Protein AF-A0A6J6UDC1-F1 (afdb_monomer_lite)

Secondary structure (DSSP, 8-state):
-HHHHHHHHTSHHHHHHH-TT---SS----------GGGS--B-SS-B--GGGGT---TTT---HHHHHHHHHHHHHHHHHHTTTT-HHHHHHHHHIIIIIHHHHHHHHHHHHHTSHHHHHHHHHHHHSSHHHHHHHHHHHH-SHHHHHHH-GGG--TTSTTSPPSS---

Radius of gyration: 19.76 Å; chains: 1; bounding box: 49×36×55 Å

Structure (mmCIF, N/CA/C/O backbone):
data_AF-A0A6J6UDC1-F1
#
_entry.id   AF-A0A6J6UDC1-F1
#
loop_
_atom_site.group_PDB
_atom_site.id
_atom_site.type_symbol
_atom_site.label_atom_id
_atom_site.label_alt_id
_atom_site.label_comp_id
_atom_site.label_asym_id
_atom_site.label_entity_id
_atom_site.label_seq_id
_atom_site.pdbx_PDB_ins_code
_atom_site.Cartn_x
_atom_site.Cartn_y
_atom_site.Cartn_z
_atom_site.occupancy
_atom_site.B_iso_or_equiv
_atom_site.auth_seq_id
_atom_site.auth_comp_id
_atom_site.auth_asym_id
_atom_site.auth_atom_id
_atom_site.pdbx_PDB_model_num
ATOM 1 N N . MET A 1 1 ? -6.956 -6.277 -18.265 1.00 71.00 1 MET A N 1
ATOM 2 C CA . MET A 1 1 ? -5.920 -6.913 -17.419 1.00 71.00 1 MET A CA 1
ATOM 3 C C . MET A 1 1 ? -5.310 -8.156 -18.056 1.00 71.00 1 MET A C 1
ATOM 5 O O . MET A 1 1 ? -4.110 -8.132 -18.261 1.00 71.00 1 MET A O 1
ATOM 9 N N . LYS A 1 2 ? -6.074 -9.197 -18.435 1.00 80.56 2 LYS A N 1
ATOM 10 C CA . LYS A 1 2 ? -5.495 -10.410 -19.062 1.00 80.56 2 LYS A CA 1
ATOM 11 C C . LYS A 1 2 ? -4.690 -10.124 -20.343 1.00 80.56 2 LYS A C 1
ATOM 13 O O . LYS A 1 2 ? -3.584 -10.623 -20.463 1.00 80.56 2 LYS A O 1
ATOM 18 N N . ALA A 1 3 ? -5.218 -9.294 -21.248 1.00 85.50 3 ALA A N 1
ATOM 19 C CA . ALA A 1 3 ? -4.497 -8.878 -22.458 1.00 85.50 3 ALA A CA 1
ATOM 20 C C . ALA A 1 3 ? -3.197 -8.125 -22.123 1.00 85.50 3 ALA A C 1
ATOM 22 O O . ALA A 1 3 ? -2.133 -8.561 -22.524 1.00 85.50 3 ALA A O 1
ATOM 23 N N . LEU A 1 4 ? -3.269 -7.101 -21.260 1.00 87.31 4 LEU A N 1
ATOM 24 C CA . LEU A 1 4 ? -2.093 -6.341 -20.804 1.00 87.31 4 LEU A CA 1
ATOM 25 C C . LEU A 1 4 ? -0.984 -7.218 -20.202 1.00 87.31 4 LEU A C 1
ATOM 27 O O . LEU A 1 4 ? 0.190 -6.903 -20.359 1.00 87.31 4 LEU A O 1
ATOM 31 N N . TRP A 1 5 ? -1.350 -8.288 -19.489 1.00 88.75 5 TRP A N 1
ATOM 32 C CA . TRP A 1 5 ? -0.387 -9.244 -18.946 1.00 88.75 5 TRP A CA 1
ATOM 33 C C . TRP A 1 5 ? 0.346 -10.006 -20.055 1.00 88.75 5 TRP A C 1
ATOM 35 O O . TRP A 1 5 ? 1.569 -10.088 -20.029 1.00 88.75 5 TRP A O 1
ATOM 45 N N . LEU A 1 6 ? -0.387 -10.515 -21.047 1.00 88.62 6 LEU A N 1
ATOM 46 C CA . LEU A 1 6 ? 0.208 -11.197 -22.199 1.00 88.62 6 LEU A CA 1
ATOM 47 C C . LEU A 1 6 ? 1.082 -10.233 -23.016 1.00 88.62 6 LEU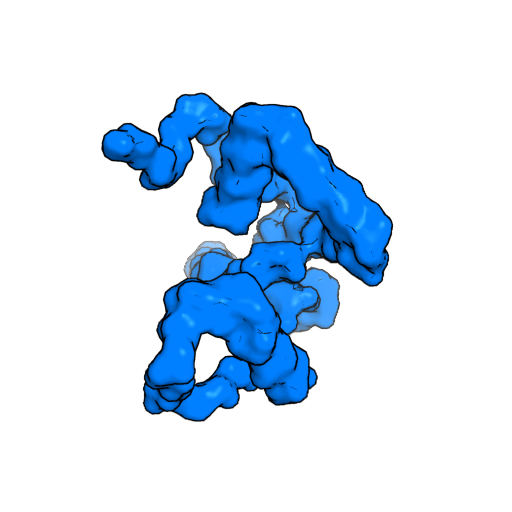 A C 1
ATOM 49 O O . LEU A 1 6 ? 2.245 -10.533 -23.267 1.00 88.62 6 LEU A O 1
ATOM 53 N N . ASP A 1 7 ? 0.579 -9.027 -23.292 1.00 91.69 7 ASP A N 1
ATOM 54 C CA . ASP A 1 7 ? 1.312 -7.985 -24.017 1.00 91.69 7 ASP A CA 1
ATOM 55 C C . ASP A 1 7 ? 2.622 -7.595 -23.311 1.00 91.69 7 ASP A C 1
ATOM 57 O O . ASP A 1 7 ? 3.606 -7.247 -23.962 1.00 91.69 7 ASP A O 1
ATOM 61 N N . LEU A 1 8 ? 2.647 -7.610 -21.970 1.00 91.06 8 LEU A N 1
ATOM 62 C CA . LEU A 1 8 ? 3.851 -7.345 -21.179 1.00 91.06 8 LEU A CA 1
ATOM 63 C C . LEU A 1 8 ? 4.903 -8.443 -21.378 1.00 91.06 8 LEU A C 1
ATOM 65 O O . LEU A 1 8 ? 6.076 -8.122 -21.568 1.00 91.06 8 LEU A O 1
ATOM 69 N N . LEU A 1 9 ? 4.483 -9.710 -21.344 1.00 90.88 9 LEU A N 1
ATOM 70 C CA . LEU A 1 9 ? 5.365 -10.863 -21.542 1.00 90.88 9 LEU A CA 1
ATOM 71 C C . LEU A 1 9 ? 5.927 -10.922 -22.966 1.00 90.88 9 LEU A C 1
ATOM 73 O O . LEU A 1 9 ? 7.041 -11.401 -23.157 1.00 90.88 9 LEU A O 1
ATOM 77 N N . ASP A 1 10 ? 5.197 -10.383 -23.943 1.00 90.94 10 ASP A N 1
ATOM 78 C CA . ASP A 1 10 ? 5.624 -10.303 -25.341 1.00 90.94 10 ASP A CA 1
ATOM 79 C C . ASP A 1 10 ? 6.605 -9.161 -25.635 1.00 90.94 10 ASP A C 1
ATOM 81 O O . ASP A 1 10 ? 7.194 -9.114 -26.719 1.00 90.94 10 ASP A O 1
ATOM 85 N N . ARG A 1 11 ? 6.847 -8.246 -24.687 1.00 93.75 11 ARG A N 1
ATOM 86 C CA . ARG A 1 11 ? 7.776 -7.132 -24.920 1.00 93.75 11 ARG A CA 1
ATOM 87 C C . ARG A 1 11 ? 9.197 -7.648 -25.158 1.00 93.75 11 ARG A C 1
ATOM 89 O O . ARG A 1 11 ? 9.682 -8.440 -24.349 1.00 93.75 11 ARG A O 1
ATOM 96 N N . PRO A 1 12 ? 9.933 -7.123 -26.162 1.00 94.62 12 PRO A N 1
ATOM 97 C CA . PRO A 1 12 ? 11.254 -7.644 -26.524 1.00 94.62 12 PRO A CA 1
ATOM 98 C C . PRO A 1 12 ? 12.246 -7.732 -25.358 1.00 94.62 12 PRO A C 1
ATOM 100 O O . PRO A 1 12 ? 12.940 -8.730 -25.212 1.00 94.62 12 PRO A O 1
ATOM 103 N N . HIS A 1 13 ? 12.285 -6.718 -24.490 1.00 94.00 13 HIS A N 1
ATOM 104 C CA . HIS A 1 13 ? 13.183 -6.697 -23.331 1.00 94.00 13 HIS A CA 1
ATOM 105 C C . HIS A 1 13 ? 12.765 -7.673 -22.222 1.00 94.00 13 HIS A C 1
ATOM 107 O O . HIS A 1 13 ? 13.627 -8.169 -21.509 1.00 94.00 13 HIS A O 1
ATOM 113 N N . ILE A 1 14 ? 11.469 -7.972 -22.082 1.00 93.88 14 ILE A N 1
ATOM 114 C CA . ILE A 1 14 ? 10.979 -8.983 -21.137 1.00 93.88 14 ILE A CA 1
ATOM 115 C C . ILE A 1 14 ? 11.258 -10.384 -21.691 1.00 93.88 14 ILE A C 1
ATOM 117 O O . ILE A 1 14 ? 11.871 -11.190 -20.997 1.00 93.88 14 ILE A O 1
ATOM 121 N N . ARG A 1 15 ? 10.925 -10.646 -22.965 1.00 92.50 15 ARG A N 1
ATOM 122 C CA . ARG A 1 15 ? 11.273 -11.893 -23.676 1.00 92.50 15 ARG A CA 1
ATOM 123 C C . ARG A 1 15 ? 12.769 -12.200 -23.598 1.00 92.50 15 ARG A C 1
ATOM 125 O O . ARG A 1 15 ? 13.138 -13.335 -23.326 1.00 92.50 15 ARG A O 1
ATOM 132 N N . ALA A 1 16 ? 13.625 -11.198 -23.802 1.00 94.69 16 ALA A N 1
ATOM 133 C CA . ALA A 1 16 ? 15.075 -11.368 -23.737 1.00 94.69 16 ALA A CA 1
ATOM 134 C C . ALA A 1 16 ? 15.568 -11.822 -22.351 1.00 94.69 16 ALA A C 1
ATOM 136 O O . ALA A 1 16 ? 16.534 -12.574 -22.275 1.00 94.69 16 ALA A O 1
ATOM 137 N N . ILE A 1 17 ? 14.908 -11.388 -21.269 1.00 95.88 17 ILE A N 1
ATOM 138 C CA . ILE A 1 17 ? 15.234 -11.798 -19.893 1.00 95.88 17 ILE A CA 1
ATOM 139 C C . ILE A 1 17 ? 14.681 -13.195 -19.588 1.00 95.88 17 ILE A C 1
ATOM 141 O O . ILE A 1 17 ? 15.357 -13.991 -18.945 1.00 95.88 17 ILE A O 1
ATOM 145 N N . LEU A 1 18 ? 13.454 -13.488 -20.029 1.00 94.06 18 LEU A N 1
ATOM 146 C CA . LEU A 1 18 ? 12.780 -14.761 -19.755 1.00 94.06 18 LEU A CA 1
ATOM 147 C C . LEU A 1 18 ? 13.325 -15.928 -20.593 1.00 94.06 18 LEU A C 1
ATOM 149 O O . LEU A 1 18 ? 13.241 -17.075 -20.163 1.00 94.06 18 LEU A O 1
ATOM 153 N N . GLY A 1 19 ? 13.886 -15.639 -21.769 1.00 93.94 19 GLY A N 1
ATOM 154 C CA . GLY A 1 19 ? 14.378 -16.634 -22.717 1.00 93.94 19 GLY A CA 1
ATOM 155 C C . GLY A 1 19 ? 13.314 -17.107 -23.724 1.00 93.94 19 GLY A C 1
ATOM 156 O O . GLY A 1 19 ? 12.113 -16.898 -23.524 1.00 93.94 19 GLY A O 1
ATOM 157 N N . PRO A 1 20 ? 13.746 -17.726 -24.840 1.00 90.00 20 PRO A N 1
ATOM 158 C CA . PRO A 1 20 ? 12.854 -18.143 -25.925 1.00 90.00 20 PRO A CA 1
ATOM 159 C C . PRO A 1 20 ? 11.917 -19.292 -25.530 1.00 90.00 20 PRO A C 1
ATOM 161 O O . PRO A 1 20 ? 10.784 -19.334 -26.000 1.00 90.00 20 PRO A O 1
ATOM 164 N N . ASP A 1 21 ? 12.362 -20.164 -24.624 1.00 92.38 21 ASP A N 1
ATOM 165 C CA . ASP A 1 21 ? 11.631 -21.361 -24.188 1.00 92.38 21 ASP A CA 1
ATOM 166 C C . ASP A 1 21 ? 10.766 -21.112 -22.939 1.00 92.38 21 ASP A C 1
ATOM 168 O O . ASP A 1 21 ? 10.351 -22.049 -22.258 1.00 92.38 21 ASP A O 1
ATOM 172 N N . PHE A 1 22 ? 10.511 -19.843 -22.599 1.00 92.06 22 PHE A N 1
ATOM 173 C CA . PHE A 1 22 ? 9.682 -19.481 -21.453 1.00 92.06 22 PHE A CA 1
ATOM 174 C C . PHE A 1 22 ? 8.270 -20.073 -21.571 1.00 92.06 22 PHE A C 1
ATOM 176 O O . PHE A 1 22 ? 7.544 -19.812 -22.534 1.00 92.06 22 PHE A O 1
ATOM 183 N N . VAL A 1 23 ? 7.851 -20.790 -20.527 1.00 90.50 23 VAL A N 1
ATOM 184 C CA . VAL A 1 23 ? 6.485 -21.290 -20.350 1.00 90.50 23 VAL A CA 1
ATOM 185 C C . VAL A 1 23 ? 6.002 -20.915 -18.942 1.00 90.50 23 VAL A C 1
ATOM 187 O O . VAL A 1 23 ? 6.748 -21.116 -17.983 1.00 90.50 23 VAL A O 1
ATOM 190 N N . PRO A 1 24 ? 4.779 -20.371 -18.775 1.00 88.25 24 PRO A N 1
ATOM 191 C CA . PRO A 1 24 ? 4.213 -20.119 -17.452 1.00 88.25 24 PRO A CA 1
ATOM 192 C C . PRO A 1 24 ? 4.053 -21.414 -16.644 1.00 88.25 24 PRO A C 1
ATOM 194 O O . PRO A 1 24 ? 3.469 -22.376 -17.135 1.00 88.25 24 PRO A O 1
ATOM 197 N N . GLU A 1 25 ? 4.519 -21.411 -15.396 1.00 90.75 25 GLU A N 1
ATOM 198 C CA . GLU A 1 25 ? 4.388 -22.549 -14.472 1.00 90.75 25 GLU A CA 1
ATOM 199 C C . GLU A 1 25 ? 2.943 -22.737 -13.983 1.00 90.75 25 GLU A C 1
ATOM 201 O O . GLU A 1 25 ? 2.446 -23.856 -13.876 1.00 90.75 25 GLU A O 1
ATOM 206 N N . GLU A 1 26 ? 2.237 -21.631 -13.741 1.00 91.06 26 GLU A N 1
ATOM 207 C CA . GLU A 1 26 ? 0.864 -21.619 -13.241 1.00 91.06 26 GLU A CA 1
ATOM 208 C C . GLU A 1 26 ? -0.027 -20.654 -14.039 1.00 91.06 26 GLU A C 1
ATOM 210 O O . GLU A 1 26 ? 0.462 -19.719 -14.688 1.00 91.06 26 GLU A O 1
ATOM 215 N N . PRO A 1 27 ? -1.364 -20.813 -13.961 1.00 88.06 27 PRO A N 1
ATOM 216 C CA . PRO A 1 27 ? -2.291 -19.825 -14.489 1.00 88.06 27 PRO A CA 1
ATOM 217 C C . PRO A 1 27 ? -2.050 -18.442 -13.879 1.00 88.06 27 PRO A C 1
ATOM 219 O O . PRO A 1 27 ? -1.908 -18.288 -12.666 1.00 88.06 27 PRO A O 1
ATOM 222 N N . HIS A 1 28 ? -2.090 -17.408 -14.719 1.00 87.62 28 HIS A N 1
ATOM 223 C CA . HIS A 1 28 ? -2.036 -16.026 -14.254 1.00 87.62 28 HIS A CA 1
ATOM 224 C C . HIS A 1 28 ? -3.218 -15.723 -13.321 1.00 87.62 28 HIS A C 1
ATOM 226 O O . HIS A 1 28 ? -4.384 -15.785 -13.729 1.00 87.62 28 HIS A O 1
ATOM 232 N N . ARG A 1 29 ? -2.901 -15.346 -12.079 1.00 87.88 29 ARG A N 1
ATOM 233 C CA . ARG A 1 29 ? -3.867 -14.919 -11.065 1.00 87.88 29 ARG A CA 1
ATOM 234 C C . ARG A 1 29 ? -3.782 -13.410 -10.877 1.00 87.88 29 ARG A C 1
ATOM 236 O O . ARG A 1 29 ? -2.695 -12.846 -10.814 1.00 87.88 29 ARG A O 1
ATOM 243 N N . ALA A 1 30 ? -4.938 -12.766 -10.777 1.00 86.75 30 ALA A N 1
ATOM 244 C CA . ALA A 1 30 ? -5.035 -11.337 -10.527 1.00 86.75 30 ALA A CA 1
ATOM 245 C C . ALA A 1 30 ? -6.139 -11.065 -9.511 1.00 86.75 30 ALA A C 1
ATOM 247 O O . ALA A 1 30 ? -7.251 -11.579 -9.643 1.00 86.75 30 ALA A O 1
ATOM 248 N N . TRP A 1 31 ? -5.833 -10.211 -8.540 1.00 85.81 31 TRP A N 1
ATOM 249 C CA . TRP A 1 31 ? -6.783 -9.724 -7.550 1.00 85.81 31 TRP A CA 1
ATOM 250 C C . TRP A 1 31 ? -6.846 -8.200 -7.599 1.00 85.81 31 TRP A C 1
ATOM 252 O O . TRP A 1 31 ? -5.850 -7.550 -7.931 1.00 85.81 31 TRP A O 1
ATOM 262 N N . PRO A 1 32 ? -8.011 -7.607 -7.298 1.00 84.81 32 PRO A N 1
ATOM 263 C CA . PRO A 1 32 ? -8.099 -6.167 -7.142 1.00 84.81 32 PRO A CA 1
ATOM 264 C C . PRO A 1 32 ? -7.241 -5.733 -5.951 1.00 84.81 32 PRO A C 1
ATOM 266 O O . PRO A 1 32 ? -7.348 -6.319 -4.881 1.00 84.81 32 PRO A O 1
ATOM 269 N N . ILE A 1 33 ? -6.436 -4.685 -6.125 1.00 85.81 33 ILE A N 1
ATOM 270 C CA . ILE A 1 33 ? -5.685 -4.053 -5.035 1.00 85.81 33 ILE A CA 1
ATOM 271 C C . ILE A 1 33 ? -6.594 -2.983 -4.413 1.00 85.81 33 ILE A C 1
ATOM 273 O O . ILE A 1 33 ? -6.870 -1.965 -5.063 1.00 85.81 33 ILE A O 1
ATOM 277 N N . PRO A 1 34 ? -7.130 -3.183 -3.194 1.00 87.19 34 PRO A N 1
ATOM 278 C CA . PRO A 1 34 ? -8.069 -2.249 -2.603 1.00 87.19 34 PRO A CA 1
ATOM 279 C C . PRO A 1 34 ? -7.289 -1.121 -1.921 1.00 87.19 34 PRO A C 1
ATOM 281 O O . PRO A 1 34 ? -7.175 -1.095 -0.710 1.00 87.19 34 PRO A O 1
ATOM 284 N N . ALA A 1 35 ? -6.755 -0.173 -2.689 1.00 88.25 35 ALA A N 1
ATOM 285 C CA . ALA A 1 35 ? -6.060 0.998 -2.151 1.00 88.25 35 ALA A CA 1
ATOM 286 C C . ALA A 1 35 ? -7.036 2.183 -2.056 1.00 88.25 35 ALA A C 1
ATOM 288 O O . ALA A 1 35 ? -7.083 3.055 -2.928 1.00 88.25 35 ALA A O 1
ATOM 289 N N . ARG A 1 36 ? -7.912 2.172 -1.041 1.00 90.12 36 ARG A N 1
ATOM 290 C CA . ARG A 1 36 ? -8.957 3.205 -0.835 1.00 90.12 36 ARG A CA 1
ATOM 291 C C . ARG A 1 36 ? -9.359 3.385 0.633 1.00 90.12 36 ARG A C 1
ATOM 293 O O . ARG A 1 36 ? -10.526 3.632 0.928 1.00 90.12 36 ARG A O 1
ATOM 300 N N . VAL A 1 37 ? -8.389 3.264 1.538 1.00 89.00 37 VAL A N 1
ATOM 301 C CA . VAL A 1 37 ? -8.582 3.322 3.001 1.00 89.00 37 VAL A CA 1
ATOM 302 C C . VAL A 1 37 ? -9.329 4.571 3.485 1.00 89.00 37 VAL A C 1
ATOM 304 O O . VAL A 1 37 ? -10.023 4.535 4.495 1.00 89.00 37 VAL A O 1
ATOM 307 N N . ASP A 1 38 ? -9.249 5.673 2.737 1.00 87.88 38 ASP A N 1
ATOM 308 C CA . ASP A 1 38 ? -9.927 6.936 3.035 1.00 87.88 38 ASP A CA 1
ATOM 309 C C . ASP A 1 38 ? -11.454 6.902 2.891 1.00 87.88 38 ASP A C 1
ATOM 311 O O . ASP A 1 38 ? -12.126 7.768 3.449 1.00 87.88 38 ASP A O 1
ATOM 315 N N . ASN A 1 39 ? -11.991 5.908 2.181 1.00 89.75 39 ASN A N 1
ATOM 316 C CA . ASN A 1 39 ? -13.418 5.787 1.882 1.00 89.75 39 ASN A CA 1
ATOM 317 C C . ASN A 1 39 ? -14.069 4.562 2.540 1.00 89.75 39 ASN A C 1
ATOM 319 O O . ASN A 1 39 ? -15.213 4.234 2.226 1.00 89.75 39 ASN A O 1
ATOM 323 N N . MET A 1 40 ? -13.349 3.857 3.414 1.00 93.12 40 MET A N 1
ATOM 324 C CA . MET A 1 40 ? -13.848 2.642 4.052 1.00 93.12 40 MET A CA 1
ATOM 325 C C . MET A 1 40 ? -14.447 2.919 5.427 1.00 93.12 40 MET A C 1
ATOM 327 O O . MET A 1 40 ? -14.036 3.838 6.132 1.00 93.12 40 MET A O 1
ATOM 331 N N . VAL A 1 41 ? -15.413 2.086 5.815 1.00 94.00 41 VAL A N 1
ATOM 332 C CA . VAL A 1 41 ? -15.967 2.062 7.172 1.00 94.00 41 VAL A CA 1
ATOM 333 C C . VAL A 1 41 ? -15.087 1.137 8.016 1.00 94.00 41 VAL A C 1
ATOM 335 O O . VAL A 1 41 ? -15.125 -0.074 7.807 1.00 94.00 41 VAL A O 1
ATOM 338 N N . PRO A 1 42 ? -14.274 1.663 8.950 1.00 93.88 42 PRO A N 1
ATOM 339 C CA . PRO A 1 42 ? -13.304 0.842 9.667 1.00 93.88 42 PRO A CA 1
ATOM 340 C C . PRO A 1 42 ? -13.924 0.033 10.805 1.00 93.88 42 PRO A C 1
ATOM 342 O O . PRO A 1 42 ? -13.326 -0.933 11.276 1.00 93.88 42 PRO A O 1
ATOM 345 N N . THR A 1 43 ? -15.101 0.444 11.280 1.00 95.25 43 THR A N 1
ATOM 346 C CA . THR A 1 43 ? -15.724 -0.107 12.481 1.00 95.25 43 THR A CA 1
ATOM 347 C C . THR A 1 43 ? -17.242 -0.079 12.409 1.00 95.25 43 THR A C 1
ATOM 349 O O . THR A 1 43 ? -17.848 0.766 11.751 1.00 95.25 43 THR A O 1
ATOM 352 N N . THR A 1 44 ? -17.859 -0.990 13.153 1.00 90.25 44 THR A N 1
ATOM 353 C CA . THR A 1 44 ? -19.230 -0.848 13.655 1.00 90.25 44 THR A CA 1
ATOM 354 C C . THR A 1 44 ? -19.177 -0.691 15.180 1.00 90.25 44 THR A C 1
ATOM 356 O O . THR A 1 44 ? -18.105 -0.478 15.745 1.00 90.25 44 THR A O 1
ATOM 359 N N . GLN A 1 45 ? -20.309 -0.816 15.882 1.00 82.31 45 GLN A N 1
ATOM 360 C CA . GLN A 1 45 ? -20.324 -0.729 17.348 1.00 82.31 45 GLN A CA 1
ATOM 361 C C . GLN A 1 45 ? -19.382 -1.739 18.024 1.00 82.31 45 GLN A C 1
ATOM 363 O O . GLN A 1 45 ? -18.688 -1.393 18.974 1.00 82.31 45 GLN A O 1
ATOM 368 N N . ARG A 1 46 ? -19.359 -2.992 17.553 1.00 87.19 46 ARG A N 1
ATOM 369 C CA . ARG A 1 46 ? -18.617 -4.091 18.203 1.00 87.19 46 ARG A CA 1
ATOM 370 C C . ARG A 1 46 ? -17.675 -4.849 17.271 1.00 87.19 46 ARG A C 1
ATOM 372 O O . ARG A 1 46 ? -17.101 -5.849 17.690 1.00 87.19 46 ARG A O 1
ATOM 379 N N . ALA A 1 47 ? -17.514 -4.393 16.032 1.00 93.81 47 ALA A N 1
ATOM 380 C CA . ALA A 1 47 ? -16.606 -5.002 15.067 1.00 93.81 47 ALA A CA 1
ATOM 381 C C . ALA A 1 47 ? -15.592 -3.975 14.561 1.00 93.81 47 ALA A C 1
ATOM 383 O O . ALA A 1 47 ? -15.952 -2.833 14.269 1.00 93.81 47 ALA A O 1
ATOM 384 N N . LEU A 1 48 ? -14.338 -4.406 14.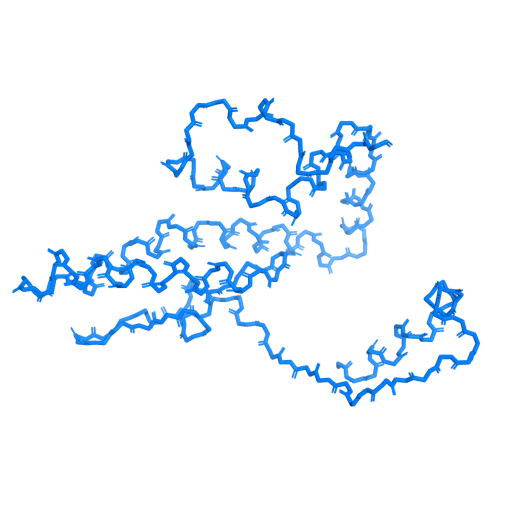442 1.00 96.81 48 LEU A N 1
ATOM 385 C CA . LEU A 1 48 ? -13.259 -3.674 13.786 1.00 96.81 48 LEU A CA 1
ATOM 386 C C . LEU A 1 48 ? -12.866 -4.459 12.530 1.00 96.81 48 LEU A C 1
ATOM 388 O O . LEU A 1 48 ? -12.721 -5.680 12.595 1.00 96.81 48 LEU A O 1
ATOM 392 N N . PHE A 1 49 ? -12.704 -3.777 11.403 1.00 97.62 49 PHE A N 1
ATOM 393 C CA . PHE A 1 49 ? -12.268 -4.376 10.142 1.00 97.62 49 PHE A CA 1
ATOM 394 C C . PHE A 1 49 ? -10.787 -4.073 9.912 1.00 97.62 49 PHE A C 1
ATOM 396 O O . PHE A 1 49 ? -10.340 -2.987 10.252 1.00 97.62 49 PHE A O 1
ATOM 403 N N . VAL A 1 50 ? -10.029 -5.005 9.329 1.00 97.06 50 VAL A N 1
ATOM 404 C CA . VAL A 1 50 ? -8.569 -4.888 9.142 1.00 97.06 50 VAL A CA 1
ATOM 405 C C . VAL A 1 50 ? -8.149 -5.323 7.734 1.00 97.06 50 VAL A C 1
ATOM 407 O O . VAL A 1 50 ? -8.908 -5.998 7.036 1.00 97.06 50 VAL A O 1
ATOM 410 N N . GLY A 1 51 ? -6.944 -4.937 7.310 1.00 94.50 51 GLY A N 1
ATOM 411 C CA . GLY A 1 51 ? -6.376 -5.279 6.004 1.00 94.50 51 GLY A CA 1
ATOM 412 C C . GLY A 1 51 ? -7.255 -4.863 4.830 1.00 94.50 51 GLY A C 1
ATOM 413 O O . GLY A 1 51 ? -7.771 -3.743 4.783 1.00 94.50 51 GLY A O 1
ATOM 414 N N . ASP A 1 52 ? -7.450 -5.778 3.886 1.00 94.25 52 ASP A N 1
ATOM 415 C CA . ASP A 1 52 ? -8.235 -5.529 2.674 1.00 94.25 52 ASP A CA 1
ATOM 416 C C . ASP A 1 52 ? -9.694 -5.149 2.963 1.00 94.25 52 ASP A C 1
ATOM 418 O O . ASP A 1 52 ? -10.299 -4.417 2.177 1.00 94.25 52 ASP A O 1
ATOM 422 N N . ALA A 1 53 ? -10.255 -5.556 4.111 1.00 95.06 53 ALA A N 1
ATOM 423 C CA . ALA A 1 53 ? -11.616 -5.184 4.507 1.00 95.06 53 ALA A CA 1
ATOM 424 C C . ALA A 1 53 ? -11.767 -3.673 4.755 1.00 95.06 53 ALA A C 1
ATOM 426 O O . ALA A 1 53 ? -12.851 -3.122 4.572 1.00 95.06 53 ALA A O 1
ATOM 427 N N . VAL A 1 54 ? -10.675 -2.993 5.113 1.00 94.81 54 VAL A N 1
ATOM 428 C CA . VAL A 1 54 ? -10.607 -1.526 5.191 1.00 94.81 54 VAL A CA 1
ATOM 429 C C . VAL A 1 54 ? -9.824 -0.922 4.035 1.00 94.81 54 VAL A C 1
ATOM 431 O O . VAL A 1 54 ? -9.497 0.259 4.079 1.00 94.81 54 VAL A O 1
ATOM 434 N N . ALA A 1 55 ? -9.564 -1.696 2.979 1.00 93.88 55 ALA A N 1
ATOM 435 C CA . ALA A 1 55 ? -8.822 -1.250 1.807 1.00 93.88 55 ALA A CA 1
ATOM 436 C C . ALA A 1 55 ? -7.475 -0.596 2.177 1.00 93.88 55 ALA A C 1
ATOM 438 O O . ALA A 1 55 ? -7.095 0.449 1.630 1.00 93.88 55 ALA A O 1
ATOM 439 N N . ALA A 1 56 ? -6.799 -1.189 3.166 1.00 90.44 56 ALA A N 1
ATOM 440 C CA . ALA A 1 56 ? -5.498 -0.752 3.635 1.00 90.44 56 ALA A CA 1
ATOM 441 C C . ALA A 1 56 ? -4.421 -1.243 2.663 1.00 90.44 56 ALA A C 1
ATOM 443 O O . ALA A 1 56 ? -3.964 -2.379 2.734 1.00 90.44 56 ALA A O 1
ATOM 444 N N . CYS A 1 57 ? -4.043 -0.373 1.734 1.00 87.12 57 CYS A N 1
ATOM 445 C CA . CYS A 1 57 ? -2.962 -0.603 0.790 1.00 87.12 57 CYS A CA 1
ATOM 446 C C . CYS A 1 57 ? -2.417 0.746 0.312 1.00 87.12 57 CYS A C 1
ATOM 448 O O . CYS A 1 57 ? -3.197 1.675 0.075 1.00 87.12 57 CYS A O 1
ATOM 450 N N . ASP A 1 58 ? -1.097 0.860 0.168 1.00 80.62 58 ASP A N 1
ATOM 451 C CA . ASP A 1 58 ? -0.497 2.041 -0.450 1.00 80.62 58 ASP A CA 1
ATOM 452 C C . ASP A 1 58 ? -0.753 2.048 -1.967 1.00 80.62 58 ASP A C 1
ATOM 454 O O . ASP A 1 58 ? -0.447 1.093 -2.679 1.00 80.62 58 ASP A O 1
ATOM 458 N N . VAL A 1 59 ? -1.315 3.148 -2.476 1.00 79.12 59 VAL A N 1
ATOM 459 C CA . VAL A 1 59 ? -1.713 3.289 -3.893 1.00 79.12 59 VAL A CA 1
ATOM 460 C C . VAL A 1 59 ? -0.508 3.288 -4.835 1.00 79.12 59 VAL A C 1
ATOM 462 O O . VAL A 1 59 ? -0.651 2.975 -6.014 1.00 79.12 59 VAL A O 1
ATOM 465 N N . MET A 1 60 ? 0.663 3.687 -4.346 1.00 77.56 60 MET A N 1
ATOM 466 C CA . MET A 1 60 ? 1.833 3.931 -5.176 1.00 77.56 60 MET A CA 1
ATOM 467 C C . MET A 1 60 ? 2.766 2.722 -5.243 1.00 77.56 60 MET A C 1
ATOM 469 O O . MET A 1 60 ? 3.310 2.445 -6.309 1.00 77.56 60 MET A O 1
ATOM 473 N N . THR A 1 61 ? 2.931 1.989 -4.143 1.00 74.94 61 THR A N 1
ATOM 474 C CA . THR A 1 61 ? 3.783 0.792 -4.064 1.00 74.94 61 THR A CA 1
ATOM 475 C C . THR A 1 61 ? 3.001 -0.513 -4.127 1.00 74.94 61 THR A C 1
ATOM 477 O O . THR A 1 61 ? 3.581 -1.555 -4.420 1.00 74.94 61 THR A O 1
ATOM 480 N N . GLY A 1 62 ? 1.689 -0.483 -3.874 1.00 76.88 62 GLY A N 1
ATOM 481 C CA . GLY A 1 62 ? 0.871 -1.690 -3.775 1.00 76.88 62 GLY A CA 1
ATOM 482 C C . GLY A 1 62 ? 1.116 -2.489 -2.491 1.00 76.88 62 GLY A C 1
ATOM 483 O O . GLY A 1 62 ? 0.719 -3.651 -2.404 1.00 76.88 62 GLY A O 1
ATOM 484 N N . GLU A 1 63 ? 1.762 -1.902 -1.479 1.00 81.69 63 GLU A N 1
ATOM 485 C CA . GLU A 1 63 ? 2.002 -2.564 -0.195 1.00 81.69 63 GLU A CA 1
ATOM 486 C C . GLU A 1 63 ? 0.686 -2.772 0.568 1.00 81.69 63 GLU A C 1
ATOM 488 O O . GLU A 1 63 ? 0.186 -1.874 1.242 1.00 81.69 63 GLU A O 1
ATOM 493 N N . GLY A 1 64 ? 0.108 -3.969 0.453 1.00 86.69 64 GLY A N 1
ATOM 494 C CA . GLY A 1 64 ? -1.059 -4.398 1.235 1.00 86.69 64 GLY A CA 1
ATOM 495 C C . GLY A 1 64 ? -0.691 -5.174 2.502 1.00 86.69 64 GLY A C 1
ATOM 496 O O . GLY A 1 64 ? -1.298 -4.975 3.548 1.00 86.69 64 GLY A O 1
ATOM 497 N N . ILE A 1 65 ? 0.346 -6.021 2.454 1.00 88.81 65 ILE A N 1
ATOM 498 C CA . ILE A 1 65 ? 0.704 -6.924 3.567 1.00 88.81 65 ILE A CA 1
ATOM 499 C C . ILE A 1 65 ? 1.099 -6.141 4.823 1.00 88.81 65 ILE A C 1
ATOM 501 O O . ILE A 1 65 ? 0.550 -6.376 5.898 1.00 88.81 65 ILE A O 1
ATOM 505 N N . ALA A 1 66 ? 2.022 -5.185 4.690 1.00 83.88 66 ALA A N 1
ATOM 506 C CA . ALA A 1 66 ? 2.447 -4.349 5.811 1.00 83.88 66 ALA A CA 1
ATOM 507 C C . ALA A 1 66 ? 1.255 -3.594 6.422 1.00 83.88 66 ALA A C 1
ATOM 509 O O . ALA A 1 66 ? 1.093 -3.558 7.641 1.00 83.88 66 ALA A O 1
ATOM 510 N N . GLN A 1 67 ? 0.364 -3.076 5.575 1.00 87.56 67 GLN A N 1
ATOM 511 C CA . GLN A 1 67 ? -0.818 -2.342 6.013 1.00 87.56 67 GLN A CA 1
ATOM 512 C C . GLN A 1 67 ? -1.851 -3.251 6.691 1.00 87.56 67 GLN A C 1
ATOM 514 O O . GLN A 1 67 ? -2.437 -2.877 7.708 1.00 87.56 67 GLN A O 1
ATOM 519 N N . ALA A 1 68 ? -2.019 -4.488 6.225 1.00 92.38 68 ALA A N 1
ATOM 520 C CA . ALA A 1 68 ? -2.835 -5.491 6.899 1.00 92.38 68 ALA A CA 1
ATOM 521 C C . ALA A 1 68 ? -2.305 -5.822 8.302 1.00 92.38 68 ALA A C 1
ATOM 523 O O . ALA A 1 68 ? -3.083 -5.876 9.255 1.00 92.38 68 ALA A O 1
ATOM 524 N N . LEU A 1 69 ? -0.986 -5.958 8.457 1.00 92.12 69 LEU A N 1
ATOM 525 C CA . LEU A 1 69 ? -0.366 -6.180 9.765 1.00 92.12 69 LEU A CA 1
ATOM 526 C C . LEU A 1 69 ? -0.553 -4.978 10.698 1.00 92.12 69 LEU A C 1
ATOM 528 O O . LEU A 1 69 ? -0.967 -5.151 11.843 1.00 92.12 69 LEU A O 1
ATOM 532 N N . VAL A 1 70 ? -0.305 -3.759 10.207 1.00 89.44 70 VAL A N 1
ATOM 533 C CA . VAL A 1 70 ? -0.475 -2.522 10.987 1.00 89.44 70 VAL A CA 1
ATOM 534 C C . VAL A 1 70 ? -1.925 -2.361 11.440 1.00 89.44 70 VAL A C 1
ATOM 536 O O . VAL A 1 70 ? -2.186 -2.156 12.625 1.00 89.44 70 VAL A O 1
ATOM 539 N N . THR A 1 71 ? -2.888 -2.509 10.529 1.00 94.31 71 THR A N 1
ATOM 540 C CA . THR A 1 71 ? -4.314 -2.408 10.869 1.00 94.31 71 THR A CA 1
ATOM 541 C C . THR A 1 71 ? -4.764 -3.487 11.853 1.00 94.31 71 THR A C 1
ATOM 543 O O . THR A 1 71 ? -5.547 -3.180 12.752 1.00 94.31 71 THR A O 1
ATOM 546 N N . GLY A 1 72 ? -4.244 -4.713 11.740 1.00 96.69 72 GLY A N 1
ATOM 547 C CA . GLY A 1 72 ? -4.467 -5.787 12.708 1.00 96.69 72 GLY A CA 1
ATOM 548 C C . GLY A 1 72 ? -3.938 -5.449 14.101 1.00 96.69 72 GLY A C 1
ATOM 549 O O . GLY A 1 72 ? -4.666 -5.565 15.089 1.00 96.69 72 GLY A O 1
ATOM 550 N N . LEU A 1 73 ? -2.696 -4.964 14.180 1.00 95.88 73 LEU A N 1
ATOM 551 C CA . LEU A 1 73 ? -2.066 -4.576 15.440 1.00 95.88 73 LEU A CA 1
ATOM 552 C C . LEU A 1 73 ? -2.845 -3.451 16.133 1.00 95.88 73 LEU A C 1
ATOM 554 O O . LEU A 1 73 ? -3.188 -3.576 17.307 1.00 95.88 73 LEU A O 1
ATOM 558 N N . ARG A 1 74 ? -3.205 -2.391 15.399 1.00 95.25 74 ARG A N 1
ATOM 559 C CA . ARG A 1 74 ? -3.983 -1.271 15.954 1.00 95.25 74 ARG A CA 1
ATOM 560 C C . ARG A 1 74 ? -5.368 -1.694 16.434 1.00 95.25 74 ARG A C 1
ATOM 562 O O . ARG A 1 74 ? -5.840 -1.183 17.449 1.00 95.25 74 ARG A O 1
ATOM 569 N N . ALA A 1 75 ? -6.021 -2.628 15.742 1.00 96.75 75 ALA A N 1
ATOM 570 C CA . ALA A 1 75 ? -7.301 -3.171 16.188 1.00 96.75 75 ALA A CA 1
ATOM 571 C C . ALA A 1 75 ? -7.146 -3.938 17.510 1.00 96.75 75 ALA A C 1
ATOM 573 O O . ALA A 1 75 ? -7.926 -3.730 18.441 1.00 96.75 75 ALA A O 1
ATOM 574 N N . ALA A 1 76 ? -6.109 -4.773 17.621 1.00 97.19 76 ALA A N 1
ATOM 575 C CA . ALA A 1 76 ? -5.817 -5.522 18.839 1.00 97.19 76 ALA A CA 1
ATOM 576 C C . ALA A 1 76 ? -5.491 -4.599 20.026 1.00 97.19 76 ALA A C 1
ATOM 578 O O . ALA A 1 76 ? -6.026 -4.796 21.117 1.00 97.19 76 ALA A O 1
ATOM 579 N N . GLU A 1 77 ? -4.674 -3.563 19.819 1.00 96.25 77 GLU A N 1
ATOM 580 C CA . GLU A 1 77 ? -4.357 -2.558 20.843 1.00 96.25 77 GLU A CA 1
ATOM 581 C C . GLU A 1 77 ? -5.609 -1.807 21.306 1.00 96.25 77 GLU A C 1
ATOM 583 O O . GLU A 1 77 ? -5.855 -1.691 22.505 1.00 96.25 77 GLU A O 1
ATOM 588 N N . ALA A 1 78 ? -6.463 -1.375 20.374 1.00 96.00 78 ALA A N 1
ATOM 589 C CA . ALA A 1 78 ? -7.703 -0.688 20.716 1.00 96.00 78 ALA A CA 1
ATOM 590 C C . ALA A 1 78 ? -8.659 -1.576 21.534 1.00 96.00 78 ALA A C 1
ATOM 592 O O . ALA A 1 78 ? -9.274 -1.101 22.491 1.00 96.00 78 ALA A O 1
ATOM 593 N N . ILE A 1 79 ? -8.771 -2.866 21.196 1.00 95.88 79 ILE A N 1
ATOM 594 C CA . ILE A 1 79 ? -9.568 -3.831 21.970 1.00 95.88 79 ILE A CA 1
ATOM 595 C C . ILE A 1 79 ? -8.967 -4.028 23.365 1.00 95.88 79 ILE A C 1
ATOM 597 O O . ILE A 1 79 ? -9.698 -3.967 24.355 1.00 95.88 79 ILE A O 1
ATOM 601 N N . ARG A 1 80 ? -7.650 -4.239 23.452 1.00 96.31 80 ARG A N 1
ATOM 602 C CA . ARG A 1 80 ? -6.936 -4.464 24.714 1.00 96.31 80 ARG A CA 1
ATOM 603 C C . ARG A 1 80 ? -7.086 -3.279 25.669 1.00 96.31 80 ARG A C 1
ATOM 605 O O . ARG A 1 80 ? -7.431 -3.478 26.832 1.00 96.31 80 ARG A O 1
ATOM 612 N N . ASP A 1 81 ? -6.871 -2.066 25.170 1.00 95.81 81 ASP A N 1
ATOM 613 C CA . ASP A 1 81 ? -6.728 -0.868 26.005 1.00 95.81 81 ASP A CA 1
ATOM 614 C C . ASP A 1 81 ? -8.071 -0.152 26.238 1.00 95.81 81 ASP A C 1
ATOM 616 O O . ASP A 1 81 ? -8.262 0.526 27.250 1.00 95.81 81 ASP A O 1
ATOM 620 N N . HIS A 1 82 ? -9.038 -0.319 25.327 1.00 94.06 82 HIS A N 1
ATOM 621 C CA . HIS A 1 82 ? -10.295 0.439 25.329 1.00 94.06 82 HIS A CA 1
ATOM 622 C C . HIS A 1 82 ? -11.560 -0.412 25.124 1.00 94.06 82 HIS A C 1
ATOM 624 O O . HIS A 1 82 ? -12.663 0.132 25.030 1.00 94.06 82 HIS A O 1
ATOM 630 N N . GLY A 1 83 ? -11.448 -1.744 25.084 1.00 89.38 83 GLY A N 1
ATOM 631 C CA . GLY A 1 83 ? -12.597 -2.638 24.907 1.00 89.38 83 GLY A CA 1
ATOM 632 C C . GLY A 1 83 ? -13.610 -2.568 26.053 1.00 89.38 83 GLY A C 1
ATOM 633 O O . GLY A 1 83 ? -14.814 -2.631 25.817 1.00 89.38 83 GLY A O 1
ATOM 634 N N . ARG A 1 84 ? -13.144 -2.366 27.294 1.00 88.31 84 ARG A N 1
ATOM 635 C CA . ARG A 1 84 ? -14.012 -2.269 28.486 1.00 88.31 84 ARG A CA 1
ATOM 636 C C . ARG A 1 84 ? -14.782 -0.952 28.579 1.00 88.31 84 ARG A C 1
ATOM 638 O O . ARG A 1 84 ? -15.864 -0.925 29.150 1.00 88.31 84 ARG A O 1
ATOM 645 N N . SER A 1 85 ? -14.241 0.127 28.017 1.00 86.12 85 SER A N 1
ATOM 646 C CA . SER A 1 85 ? -14.864 1.455 28.018 1.00 86.12 85 SER A CA 1
ATOM 647 C C . SER A 1 85 ? -15.747 1.707 26.794 1.00 86.12 85 SER A C 1
ATOM 649 O O . SER A 1 85 ? -16.220 2.822 26.612 1.00 86.12 85 SER A O 1
ATOM 651 N N . SER A 1 86 ? -15.967 0.695 25.943 1.00 82.69 86 SER A N 1
ATOM 652 C CA . SER A 1 86 ? -16.684 0.814 24.661 1.00 82.69 86 SER A CA 1
ATOM 653 C C . SER A 1 86 ? -16.083 1.838 23.681 1.00 82.69 86 SER A C 1
ATOM 655 O O . SER A 1 86 ? -16.719 2.201 22.697 1.00 82.69 86 SER A O 1
ATOM 657 N N . ASN A 1 87 ? -14.830 2.256 23.897 1.00 91.62 87 ASN A N 1
ATOM 658 C CA . ASN A 1 87 ? -14.149 3.269 23.083 1.00 91.62 87 ASN A CA 1
ATOM 659 C C . ASN A 1 87 ? -13.192 2.674 22.037 1.00 91.62 87 ASN A C 1
ATOM 661 O O . ASN A 1 87 ? -12.617 3.417 21.240 1.00 91.62 87 ASN A O 1
ATOM 665 N N . ALA A 1 88 ? -13.026 1.347 22.005 1.00 94.19 88 ALA A N 1
ATOM 666 C CA . ALA A 1 88 ? -12.131 0.657 21.072 1.00 94.19 88 ALA A CA 1
ATOM 667 C C . ALA A 1 88 ? -12.370 1.053 19.605 1.00 94.19 88 ALA A C 1
ATOM 669 O O . ALA A 1 88 ? -11.420 1.347 18.884 1.00 94.19 88 ALA A O 1
ATOM 670 N N . ALA A 1 89 ? -13.633 1.142 19.173 1.00 94.69 89 ALA A N 1
ATOM 671 C CA . ALA A 1 89 ? -13.971 1.512 17.799 1.00 94.69 89 ALA A CA 1
ATOM 672 C C . ALA A 1 89 ? -13.484 2.922 17.429 1.00 94.69 89 ALA A C 1
ATOM 674 O O . ALA A 1 89 ? -12.888 3.120 16.369 1.00 94.69 89 ALA A O 1
ATOM 675 N N . GLN A 1 90 ? -13.692 3.896 18.316 1.00 94.12 90 GLN A N 1
ATOM 676 C CA . GLN A 1 90 ? -13.261 5.273 18.090 1.00 94.12 90 GLN A CA 1
ATOM 677 C C . GLN A 1 90 ? -11.732 5.383 18.048 1.00 94.12 90 GLN A C 1
ATOM 679 O O . GLN A 1 90 ? -11.180 6.075 17.191 1.00 94.12 90 GLN A O 1
ATOM 684 N N . GLN A 1 91 ? -11.048 4.679 18.949 1.00 94.56 91 GLN A N 1
ATOM 685 C CA . GLN A 1 91 ? -9.590 4.724 19.058 1.00 94.56 91 GLN A CA 1
ATOM 686 C C . GLN A 1 91 ? -8.911 4.062 17.863 1.00 94.56 91 GLN A C 1
ATOM 688 O O . GLN A 1 91 ? -7.986 4.630 17.284 1.00 94.56 91 GLN A O 1
ATOM 693 N N . TYR A 1 92 ? -9.443 2.926 17.418 1.00 95.38 92 TYR A N 1
ATOM 694 C CA . TYR A 1 92 ? -8.992 2.280 16.196 1.00 95.38 92 TYR A CA 1
ATOM 695 C C . TYR A 1 92 ? -9.197 3.164 14.954 1.00 95.38 92 TYR A C 1
ATOM 697 O O . TYR A 1 92 ? -8.271 3.357 14.165 1.00 95.38 92 TYR A O 1
ATOM 705 N N . ALA A 1 93 ? -10.380 3.772 14.802 1.00 93.44 93 ALA A N 1
ATOM 706 C CA . ALA A 1 93 ? -10.669 4.655 13.672 1.00 93.44 93 ALA A CA 1
ATOM 707 C C . ALA A 1 93 ? -9.749 5.891 13.639 1.00 93.44 93 ALA A C 1
ATOM 709 O O . ALA A 1 93 ? -9.342 6.337 12.565 1.00 93.44 93 ALA A O 1
ATOM 710 N N . ASN A 1 94 ? -9.395 6.437 14.805 1.00 91.94 94 ASN A N 1
ATOM 711 C CA . ASN A 1 94 ? -8.444 7.542 14.909 1.00 91.94 94 ASN A CA 1
ATOM 712 C C . ASN A 1 94 ? -7.026 7.113 14.509 1.00 91.94 94 ASN A C 1
ATOM 714 O O . ASN A 1 94 ? -6.374 7.834 13.753 1.00 91.94 94 ASN A O 1
ATOM 718 N N . ALA A 1 95 ? -6.573 5.937 14.957 1.00 90.19 95 ALA A N 1
ATOM 719 C CA . ALA A 1 95 ? -5.271 5.390 14.580 1.00 90.19 95 ALA A CA 1
ATOM 720 C C . ALA A 1 95 ? -5.162 5.197 13.058 1.00 90.19 95 ALA A C 1
ATOM 722 O O . ALA A 1 95 ? -4.219 5.692 12.447 1.00 90.19 95 ALA A O 1
ATOM 723 N N . LEU A 1 96 ? -6.173 4.595 12.421 1.00 89.50 96 LEU A N 1
ATOM 724 C CA . LEU A 1 96 ? -6.224 4.444 10.960 1.00 89.50 96 LEU A CA 1
ATOM 725 C C . LEU A 1 96 ? -6.137 5.780 10.214 1.00 89.50 96 LEU A C 1
ATOM 727 O O . LEU A 1 96 ? -5.402 5.904 9.233 1.00 89.50 96 LEU A O 1
ATOM 731 N N . LYS A 1 97 ? -6.885 6.793 10.667 1.00 86.62 97 LYS A N 1
ATOM 732 C CA . LYS A 1 97 ? -6.868 8.125 10.044 1.00 86.62 97 LYS A CA 1
ATOM 733 C C . LYS A 1 97 ? -5.492 8.778 10.128 1.00 86.62 97 LYS A C 1
ATOM 735 O O . LYS A 1 97 ? -5.064 9.403 9.162 1.00 86.62 97 LYS A O 1
ATOM 740 N N . LEU A 1 98 ? -4.825 8.655 11.272 1.00 80.50 98 LEU A N 1
ATOM 741 C CA . LEU A 1 98 ? -3.512 9.254 11.488 1.00 80.50 98 LEU A CA 1
ATOM 742 C C . LEU A 1 98 ? -2.407 8.517 10.737 1.00 80.50 98 LEU A C 1
ATOM 744 O O . LEU A 1 98 ? -1.503 9.169 10.228 1.00 80.50 98 LEU A O 1
ATOM 748 N N . GLU A 1 99 ? -2.469 7.187 10.681 1.00 76.69 99 GLU A N 1
ATOM 749 C CA . GLU A 1 99 ? -1.367 6.376 10.163 1.00 76.69 99 GLU A CA 1
ATOM 750 C C . GLU A 1 99 ? -1.476 6.079 8.671 1.00 76.69 99 GLU A C 1
ATOM 752 O O . GLU A 1 99 ? -0.448 5.974 8.017 1.00 76.69 99 GLU A O 1
ATOM 757 N N . LEU A 1 100 ? -2.689 5.937 8.127 1.00 75.69 100 LEU A N 1
ATOM 758 C CA . LEU A 1 100 ? -2.871 5.427 6.763 1.00 75.69 100 LEU A CA 1
ATOM 759 C C . 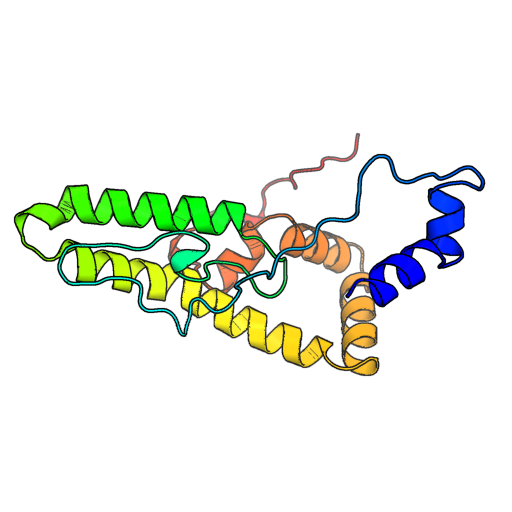LEU A 1 100 ? -3.500 6.443 5.818 1.00 75.69 100 LEU A C 1
ATOM 761 O O . LEU A 1 100 ? -3.138 6.513 4.648 1.00 75.69 100 LEU A O 1
ATOM 765 N N . VAL A 1 101 ? -4.448 7.250 6.298 1.00 75.38 101 VAL A N 1
ATOM 766 C CA . VAL A 1 101 ? -5.195 8.165 5.418 1.00 75.38 101 VAL A CA 1
ATOM 767 C C . VAL A 1 101 ? -4.331 9.341 4.949 1.00 75.38 101 VAL A C 1
ATOM 769 O O . VAL A 1 101 ? -4.508 9.810 3.822 1.00 75.38 101 VAL A O 1
ATOM 772 N N . ALA A 1 102 ? -3.400 9.821 5.779 1.00 69.88 102 ALA A N 1
ATOM 773 C CA . ALA A 1 102 ? -2.471 10.887 5.401 1.00 69.88 102 ALA A CA 1
ATOM 774 C C . ALA A 1 102 ? -1.534 10.435 4.266 1.00 69.88 102 ALA A C 1
ATOM 776 O O . ALA A 1 102 ? -1.510 11.063 3.203 1.00 69.88 102 ALA A O 1
ATOM 777 N N . ASP A 1 103 ? -0.853 9.307 4.466 1.00 71.62 103 ASP A N 1
ATOM 778 C CA . ASP A 1 103 ? 0.065 8.688 3.504 1.00 71.62 103 ASP A CA 1
ATOM 779 C C . ASP A 1 103 ? -0.664 8.388 2.188 1.00 71.62 103 ASP A C 1
ATOM 781 O O . ASP A 1 103 ? -0.241 8.808 1.112 1.00 71.62 103 ASP A O 1
ATOM 785 N N . HIS A 1 104 ? -1.854 7.796 2.281 1.00 76.75 104 HIS A N 1
ATOM 786 C CA . HIS A 1 104 ? -2.703 7.482 1.136 1.00 76.75 104 HIS A CA 1
ATOM 787 C C . HIS A 1 104 ? -3.076 8.698 0.273 1.00 76.75 104 HIS A C 1
ATOM 789 O O . HIS A 1 104 ? -3.052 8.628 -0.959 1.00 76.75 104 HIS A O 1
ATOM 795 N N . ARG A 1 105 ? -3.410 9.842 0.887 1.00 77.25 105 ARG A N 1
ATOM 796 C CA . ARG A 1 105 ? -3.735 11.077 0.146 1.00 77.25 105 ARG A CA 1
ATOM 797 C C . ARG A 1 105 ? -2.528 11.616 -0.612 1.00 77.25 105 ARG A C 1
ATOM 799 O O . ARG A 1 105 ? -2.677 12.050 -1.754 1.00 77.25 105 ARG A O 1
ATOM 806 N N . MET A 1 106 ? -1.348 11.567 0.001 1.00 75.31 106 MET A N 1
ATOM 807 C CA . MET A 1 106 ? -0.099 11.945 -0.656 1.00 75.31 106 MET A CA 1
ATOM 808 C C . MET A 1 106 ? 0.202 11.006 -1.835 1.00 75.31 106 MET A C 1
ATOM 810 O O . MET A 1 106 ? 0.428 11.485 -2.948 1.00 75.31 106 MET A O 1
ATOM 814 N N . SER A 1 107 ? 0.108 9.689 -1.631 1.00 76.38 107 SER A N 1
ATOM 815 C CA . SER A 1 107 ? 0.309 8.680 -2.680 1.00 76.38 107 SER A CA 1
ATOM 816 C C . SER A 1 107 ? -0.662 8.872 -3.856 1.00 76.38 107 SER A C 1
ATOM 818 O O . SER A 1 107 ? -0.244 8.847 -5.014 1.00 76.38 107 SER A O 1
ATOM 820 N N . LYS A 1 108 ? -1.942 9.189 -3.600 1.00 81.44 108 LYS A N 1
ATOM 821 C CA . LYS A 1 108 ? -2.922 9.527 -4.655 1.00 81.44 108 LYS A CA 1
ATOM 822 C C . LYS A 1 108 ? -2.506 10.734 -5.503 1.00 81.44 108 LYS A C 1
ATOM 824 O O . LYS A 1 108 ? -2.703 10.718 -6.719 1.00 81.44 108 LYS A O 1
ATOM 829 N N . LEU A 1 109 ? -1.946 11.781 -4.892 1.00 80.81 109 LEU A N 1
ATOM 830 C CA . LEU A 1 109 ? -1.482 12.968 -5.623 1.00 80.81 109 LEU A CA 1
ATOM 831 C C . LEU A 1 109 ? -0.294 12.643 -6.532 1.00 80.81 109 LEU A C 1
ATOM 833 O O . LEU A 1 109 ? -0.264 13.082 -7.683 1.00 80.81 109 LEU A O 1
ATOM 837 N N . LEU A 1 110 ? 0.649 11.839 -6.043 1.00 79.75 110 LEU A N 1
ATOM 838 C CA . LEU A 1 110 ? 1.801 11.398 -6.826 1.00 79.75 110 LEU A CA 1
ATOM 839 C C . LEU A 1 110 ? 1.371 10.529 -8.014 1.00 79.75 110 LEU A C 1
ATOM 841 O O . LEU A 1 110 ? 1.770 10.798 -9.146 1.00 79.75 110 LEU A O 1
ATOM 845 N N . VAL A 1 111 ? 0.482 9.558 -7.790 1.00 83.62 111 VAL A N 1
ATOM 846 C CA . VAL A 1 111 ? -0.070 8.707 -8.858 1.00 83.62 111 VAL A CA 1
ATOM 847 C C . VAL A 1 111 ? -0.829 9.529 -9.898 1.00 83.62 111 VAL A C 1
ATOM 849 O O . VAL A 1 111 ? -0.695 9.281 -11.095 1.00 83.62 111 VAL A O 1
ATOM 852 N N . LYS A 1 112 ? -1.558 10.573 -9.485 1.00 85.44 112 LYS A N 1
ATOM 853 C CA . LYS A 1 112 ? -2.185 11.507 -10.431 1.00 85.44 112 LYS A CA 1
ATOM 854 C C . LYS A 1 112 ? -1.142 12.177 -11.332 1.00 85.44 112 LYS A C 1
ATOM 856 O O . LYS A 1 112 ? -1.376 12.290 -12.533 1.00 85.44 112 LYS A O 1
ATOM 861 N N . GLY A 1 113 ? 0.014 12.564 -10.796 1.00 83.00 113 GLY A N 1
ATOM 862 C CA . GLY A 1 113 ? 1.136 13.083 -11.588 1.00 83.00 113 GLY A CA 1
ATOM 863 C C . GLY A 1 113 ? 1.708 12.065 -12.584 1.00 83.00 113 GLY A C 1
ATOM 864 O O . GLY A 1 113 ? 2.109 12.444 -13.682 1.00 83.00 113 GLY A O 1
ATOM 865 N N . LEU A 1 114 ? 1.679 10.775 -12.236 1.00 86.44 114 LEU A N 1
ATOM 866 C CA . LEU A 1 114 ? 2.133 9.663 -13.082 1.00 86.44 114 LEU A CA 1
ATOM 867 C C . LEU A 1 114 ? 1.092 9.179 -14.104 1.00 86.44 114 LEU A C 1
ATOM 869 O O . LEU A 1 114 ? 1.416 8.363 -14.960 1.00 86.44 114 LEU A O 1
ATOM 873 N N . SER A 1 115 ? -0.142 9.685 -14.056 1.00 88.56 115 SER A N 1
ATOM 874 C CA . SER A 1 115 ? -1.235 9.243 -14.941 1.00 88.56 115 SER A CA 1
ATOM 875 C C . SER A 1 115 ? -1.073 9.643 -16.416 1.00 88.56 115 SER A C 1
ATOM 877 O O . SER A 1 115 ? -1.899 9.277 -17.249 1.00 88.56 115 SER A O 1
ATOM 879 N N . SER A 1 116 ? -0.012 10.381 -16.756 1.00 91.12 116 SER A N 1
ATOM 880 C CA . SER A 1 116 ? 0.320 10.774 -18.127 1.00 91.12 116 SER A CA 1
ATOM 881 C C . SER A 1 116 ? 1.725 10.315 -18.501 1.00 91.12 116 SER A C 1
ATOM 883 O O . SER A 1 116 ? 2.618 10.317 -17.655 1.00 91.12 116 SER A O 1
ATOM 885 N N . VAL A 1 117 ? 1.942 10.009 -19.785 1.00 89.06 117 VAL A N 1
ATOM 886 C CA . VAL A 1 117 ? 3.258 9.610 -20.323 1.00 89.06 117 VAL A CA 1
ATOM 887 C C . VAL A 1 117 ? 4.330 10.652 -19.984 1.00 89.06 117 VAL A C 1
ATOM 889 O O . VAL A 1 117 ? 5.333 10.326 -19.362 1.00 89.06 117 VAL A O 1
ATOM 892 N N . SER A 1 118 ? 4.070 11.936 -20.267 1.00 92.31 118 SER A N 1
ATOM 893 C CA . SER A 1 118 ? 4.992 13.032 -19.923 1.00 92.31 118 SER A CA 1
ATOM 894 C C . SER A 1 118 ? 5.271 13.121 -18.417 1.00 92.31 118 SER A C 1
ATOM 896 O O . SER A 1 118 ? 6.379 13.470 -18.012 1.00 92.31 118 SER A O 1
ATOM 898 N N . GLY A 1 119 ? 4.264 12.884 -17.575 1.00 91.69 119 GLY A N 1
ATOM 899 C CA . GLY A 1 119 ? 4.427 12.901 -16.122 1.00 91.69 119 GLY A CA 1
ATOM 900 C C . GLY A 1 119 ? 5.314 11.758 -15.636 1.00 91.69 119 GLY A C 1
ATOM 901 O O . GLY A 1 119 ? 6.264 11.995 -14.888 1.00 91.69 119 GLY A O 1
ATOM 902 N N . ALA A 1 120 ? 5.056 10.546 -16.129 1.00 90.31 120 ALA A N 1
ATOM 903 C CA . ALA A 1 120 ? 5.851 9.361 -15.840 1.00 90.31 120 ALA A CA 1
ATOM 904 C C . ALA A 1 120 ? 7.306 9.515 -16.316 1.00 90.31 120 ALA A C 1
ATOM 906 O O . ALA A 1 120 ? 8.225 9.325 -15.521 1.00 90.31 120 ALA A O 1
ATOM 907 N N . ASP A 1 121 ? 7.530 9.966 -17.552 1.00 90.12 121 ASP A N 1
ATOM 908 C CA . ASP A 1 121 ? 8.875 10.176 -18.105 1.00 90.12 121 ASP A CA 1
ATOM 909 C C . ASP A 1 121 ? 9.678 11.192 -17.288 1.00 90.12 121 ASP A C 1
ATOM 911 O O . ASP A 1 121 ? 10.853 10.984 -16.973 1.00 90.12 121 ASP A O 1
ATOM 915 N N . ARG A 1 122 ? 9.041 12.302 -16.892 1.00 93.19 122 ARG A N 1
ATOM 916 C CA . ARG A 1 122 ? 9.675 13.309 -16.030 1.00 93.19 122 ARG A CA 1
ATOM 917 C C . ARG A 1 122 ? 10.020 12.734 -14.662 1.00 93.19 122 ARG A C 1
ATOM 919 O O . ARG A 1 122 ? 11.116 12.999 -14.173 1.00 93.19 122 ARG A O 1
ATOM 926 N N . ALA A 1 123 ? 9.120 11.959 -14.061 1.00 89.12 123 ALA A N 1
ATOM 927 C CA . ALA A 1 123 ? 9.358 11.329 -12.768 1.00 89.12 123 ALA A CA 1
ATOM 928 C C . ALA A 1 123 ? 10.541 10.352 -12.828 1.00 89.12 123 ALA A C 1
ATOM 930 O O . ALA A 1 123 ? 11.443 10.444 -11.996 1.00 89.12 123 ALA A O 1
ATOM 931 N N . VAL A 1 124 ? 10.598 9.495 -13.854 1.00 90.06 124 VAL A N 1
ATOM 932 C CA . VAL A 1 124 ? 11.720 8.568 -14.082 1.00 90.06 124 VAL A CA 1
ATOM 933 C C . VAL A 1 124 ? 13.026 9.335 -14.284 1.00 90.06 124 VAL A C 1
ATOM 935 O O . VAL A 1 124 ? 14.043 8.995 -13.678 1.00 90.06 124 VAL A O 1
ATOM 938 N N . ARG A 1 125 ? 13.011 10.421 -15.065 1.00 92.12 125 ARG A N 1
ATOM 939 C CA . ARG A 1 125 ? 14.199 11.257 -15.284 1.00 92.12 125 ARG A CA 1
ATOM 940 C C . ARG A 1 125 ? 14.707 11.897 -13.991 1.00 92.12 125 ARG A C 1
ATOM 942 O O . ARG A 1 125 ? 15.911 11.902 -13.755 1.00 92.12 125 ARG A O 1
ATOM 949 N N . ILE A 1 126 ? 13.811 12.418 -13.151 1.00 90.62 126 ILE A N 1
ATOM 950 C CA . ILE A 1 126 ? 14.168 13.008 -11.850 1.00 90.62 126 ILE A CA 1
ATOM 951 C C . ILE A 1 126 ? 14.724 11.931 -10.910 1.00 90.62 126 ILE A C 1
ATOM 953 O O . ILE A 1 126 ? 15.789 12.118 -10.318 1.00 90.62 126 ILE A O 1
ATOM 957 N N . ALA A 1 127 ? 14.054 10.780 -10.820 1.00 89.19 127 ALA A N 1
ATOM 958 C CA . ALA A 1 127 ? 14.521 9.644 -10.031 1.00 89.19 127 ALA A CA 1
ATOM 959 C C . ALA A 1 127 ? 15.917 9.177 -10.484 1.00 89.19 127 ALA A C 1
ATOM 961 O O . ALA A 1 127 ? 16.762 8.858 -9.652 1.00 89.19 127 ALA A O 1
ATOM 962 N N . GLY A 1 128 ? 16.194 9.220 -11.791 1.00 91.81 128 GLY A N 1
ATOM 963 C CA . GLY A 1 128 ? 17.468 8.839 -12.402 1.00 91.81 128 GLY A CA 1
ATOM 964 C C . GLY A 1 128 ? 18.584 9.890 -12.365 1.00 91.81 128 GLY A C 1
ATOM 965 O O . GLY A 1 128 ? 19.732 9.536 -12.647 1.00 91.81 128 GLY A O 1
ATOM 966 N N . ALA A 1 129 ? 18.279 11.146 -12.017 1.00 93.75 129 ALA A N 1
ATOM 967 C CA . ALA A 1 129 ? 19.141 12.304 -12.281 1.00 93.75 129 ALA A CA 1
ATOM 968 C C . ALA A 1 129 ? 20.531 12.254 -11.620 1.00 93.75 129 ALA A C 1
ATOM 970 O O . ALA A 1 129 ? 21.495 12.775 -12.175 1.00 93.75 129 ALA A O 1
ATOM 971 N N . SER A 1 130 ? 20.665 11.630 -10.448 1.00 92.94 130 SER A N 1
ATOM 972 C CA . SER 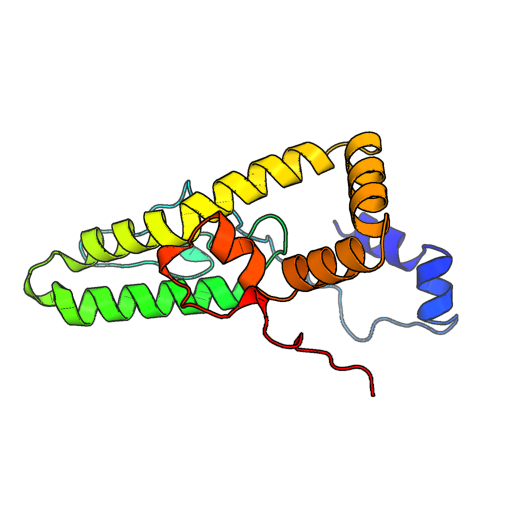A 1 130 ? 21.945 11.471 -9.756 1.00 92.94 130 SER A CA 1
ATOM 973 C C . SER A 1 130 ? 22.014 10.154 -8.982 1.00 92.94 130 SER A C 1
ATOM 975 O O . SER A 1 130 ? 21.005 9.495 -8.733 1.00 92.94 130 SER A O 1
ATOM 977 N N . ALA A 1 131 ? 23.221 9.755 -8.566 1.00 89.19 131 ALA A N 1
ATOM 978 C CA . ALA A 1 131 ? 23.391 8.590 -7.693 1.00 89.19 131 ALA A CA 1
ATOM 979 C C . ALA A 1 131 ? 22.623 8.753 -6.369 1.00 89.19 131 ALA A C 1
ATOM 981 O O . ALA A 1 131 ? 22.055 7.791 -5.852 1.00 89.19 131 ALA A O 1
ATOM 982 N N . TRP A 1 132 ? 22.553 9.986 -5.859 1.00 84.81 132 TRP A N 1
ATOM 983 C CA . TRP A 1 132 ? 21.793 10.312 -4.661 1.00 84.81 132 TRP A CA 1
ATOM 984 C C . TRP A 1 132 ? 20.281 10.178 -4.886 1.00 84.81 132 TRP A C 1
ATOM 986 O O . TRP A 1 132 ? 19.617 9.543 -4.068 1.00 84.81 132 TRP A O 1
ATOM 996 N N . THR A 1 133 ? 19.722 10.702 -5.988 1.00 85.88 133 THR A N 1
ATOM 997 C CA . THR A 1 133 ? 18.274 10.581 -6.249 1.00 85.88 133 THR A CA 1
ATOM 998 C C . THR A 1 133 ? 17.874 9.138 -6.519 1.00 85.88 133 THR A C 1
ATOM 1000 O O . THR A 1 133 ? 16.889 8.689 -5.944 1.00 85.88 133 THR A O 1
ATOM 1003 N N . ARG A 1 134 ? 18.672 8.372 -7.275 1.00 87.88 134 ARG A N 1
ATOM 1004 C CA . ARG A 1 134 ? 18.415 6.940 -7.508 1.00 87.88 134 ARG A CA 1
ATOM 1005 C C . ARG A 1 134 ? 18.393 6.147 -6.211 1.00 87.88 134 ARG A C 1
ATOM 1007 O O . ARG A 1 134 ? 17.471 5.369 -5.984 1.00 87.88 134 ARG A O 1
ATOM 1014 N N . ARG A 1 135 ? 19.388 6.370 -5.343 1.00 83.75 135 ARG A N 1
ATOM 1015 C CA . ARG A 1 135 ? 19.467 5.706 -4.038 1.00 83.75 135 ARG A CA 1
ATOM 1016 C C . ARG A 1 135 ? 18.245 6.036 -3.190 1.00 83.75 135 ARG A C 1
ATOM 1018 O O . ARG A 1 135 ? 17.591 5.124 -2.704 1.00 83.75 135 ARG A O 1
ATOM 1025 N N . ASN A 1 136 ? 17.929 7.317 -3.012 1.00 80.88 136 ASN A N 1
ATOM 1026 C CA . ASN A 1 136 ? 16.809 7.715 -2.158 1.00 80.88 136 ASN A CA 1
ATOM 1027 C C . ASN A 1 136 ? 15.456 7.318 -2.748 1.00 80.88 136 ASN A C 1
ATOM 1029 O O . ASN A 1 136 ? 14.576 6.945 -1.987 1.00 80.88 136 ASN A O 1
ATOM 1033 N N . PHE A 1 137 ? 15.300 7.330 -4.072 1.00 82.38 137 PHE A N 1
ATOM 1034 C CA . PHE A 1 137 ? 14.097 6.835 -4.735 1.00 82.38 137 PHE A CA 1
ATOM 1035 C C . PHE A 1 137 ? 13.915 5.327 -4.528 1.00 82.38 137 PHE A C 1
ATOM 1037 O O . PHE A 1 137 ? 12.834 4.900 -4.144 1.00 82.38 137 PHE A O 1
ATOM 1044 N N . GLY A 1 138 ? 14.971 4.524 -4.705 1.00 81.94 138 GLY A N 1
ATOM 1045 C CA . GLY A 1 138 ? 14.918 3.083 -4.434 1.00 81.94 138 GLY A CA 1
ATOM 1046 C C . GLY A 1 138 ? 14.606 2.781 -2.968 1.00 81.94 138 GLY A C 1
ATOM 1047 O O . GLY A 1 138 ? 13.736 1.964 -2.679 1.00 81.94 138 GLY A O 1
ATOM 1048 N N . ARG A 1 139 ? 15.240 3.505 -2.038 1.00 79.12 139 ARG A N 1
ATOM 1049 C CA . ARG A 1 139 ? 14.901 3.423 -0.611 1.00 79.12 139 ARG A CA 1
ATOM 1050 C C . ARG A 1 139 ? 13.459 3.840 -0.359 1.00 79.12 139 ARG A C 1
ATOM 1052 O O . ARG A 1 139 ? 12.772 3.181 0.386 1.00 79.12 139 ARG A O 1
ATOM 1059 N N . TRP A 1 140 ? 12.970 4.899 -0.986 1.00 75.44 140 TRP A N 1
ATOM 1060 C CA . TRP A 1 140 ? 11.588 5.346 -0.819 1.00 75.44 140 TRP A CA 1
ATOM 1061 C C . TRP A 1 140 ? 10.578 4.322 -1.362 1.00 75.44 140 TRP A C 1
ATOM 1063 O O . TRP A 1 140 ? 9.522 4.138 -0.760 1.00 75.44 140 TRP A O 1
ATOM 1073 N N . LEU A 1 141 ? 10.915 3.621 -2.450 1.00 75.69 141 LEU A N 1
ATOM 1074 C CA . LEU A 1 141 ? 10.054 2.614 -3.068 1.00 75.69 141 LEU A CA 1
ATOM 1075 C C . LEU A 1 141 ? 9.990 1.309 -2.259 1.00 75.69 141 LEU A C 1
ATOM 1077 O O . LEU A 1 141 ? 8.919 0.722 -2.169 1.00 75.69 141 LEU A O 1
ATOM 1081 N N . PHE A 1 142 ? 11.111 0.868 -1.677 1.00 72.88 142 PHE A N 1
ATOM 1082 C CA . PHE A 1 142 ? 11.233 -0.459 -1.049 1.00 72.88 142 PHE A CA 1
ATOM 1083 C C . PHE A 1 142 ? 11.472 -0.444 0.463 1.00 72.88 142 PHE A C 1
ATOM 1085 O O . PHE A 1 142 ? 11.294 -1.460 1.128 1.00 72.88 142 PHE A O 1
ATOM 1092 N N . GLU A 1 143 ? 11.899 0.683 1.021 1.00 72.00 143 GLU A N 1
ATOM 1093 C CA . GLU A 1 143 ? 11.972 0.904 2.459 1.00 72.00 143 GLU A CA 1
ATOM 1094 C C . GLU A 1 143 ? 10.756 1.777 2.818 1.00 72.00 143 GLU A C 1
ATOM 1096 O O . GLU A 1 143 ? 10.580 2.867 2.286 1.00 72.00 143 GLU A O 1
ATOM 1101 N N . ASP A 1 144 ? 9.881 1.316 3.713 1.00 61.25 144 ASP A N 1
ATOM 1102 C CA . ASP A 1 144 ? 8.695 2.071 4.189 1.00 61.25 144 ASP A CA 1
ATOM 1103 C C . ASP A 1 144 ? 9.086 3.436 4.822 1.00 61.25 144 ASP A C 1
ATOM 1105 O O . ASP A 1 144 ? 8.353 4.425 4.894 1.00 61.25 144 ASP A O 1
ATOM 1109 N N . TYR A 1 145 ? 10.347 3.494 5.232 1.00 58.16 145 TYR A N 1
ATOM 1110 C CA . TYR A 1 145 ? 10.990 4.523 6.013 1.00 58.16 145 TYR A CA 1
ATOM 1111 C C . TYR A 1 145 ? 10.958 5.966 5.427 1.00 58.16 145 TYR A C 1
ATOM 1113 O O . TYR A 1 145 ? 10.605 6.895 6.166 1.00 58.16 145 TYR A O 1
ATOM 1121 N N . PRO A 1 146 ? 11.276 6.237 4.143 1.00 59.81 146 PRO A N 1
ATOM 1122 C CA . PRO A 1 146 ? 11.289 7.608 3.624 1.00 59.81 146 PRO A CA 1
ATOM 1123 C C . PRO A 1 146 ? 9.887 8.185 3.395 1.00 59.81 146 PRO A C 1
ATOM 1125 O O . PRO A 1 146 ? 9.699 9.394 3.530 1.00 59.81 146 PRO A O 1
ATOM 1128 N N . ARG A 1 147 ? 8.897 7.340 3.069 1.00 62.88 147 ARG A N 1
ATOM 1129 C CA . ARG A 1 147 ? 7.485 7.740 2.905 1.00 62.88 147 ARG A CA 1
ATOM 1130 C C . ARG A 1 147 ? 6.890 8.158 4.240 1.00 62.88 147 ARG A C 1
ATOM 1132 O O . ARG A 1 147 ? 6.347 9.257 4.379 1.00 62.88 147 ARG A O 1
ATOM 1139 N N . ALA A 1 148 ? 7.091 7.308 5.234 1.00 57.81 148 ALA A N 1
ATOM 1140 C CA . ALA A 1 148 ? 6.507 7.485 6.542 1.00 57.81 148 ALA A CA 1
ATOM 1141 C C . ALA A 1 148 ? 7.162 8.634 7.341 1.00 57.81 148 ALA A C 1
ATOM 1143 O O . ALA A 1 148 ? 6.514 9.225 8.194 1.00 57.81 148 ALA A O 1
ATOM 1144 N N . LEU A 1 149 ? 8.390 9.072 7.031 1.00 56.22 149 LEU A N 1
ATOM 1145 C CA . LEU A 1 149 ? 8.937 10.315 7.605 1.00 56.22 149 LEU A CA 1
ATOM 1146 C C . LEU A 1 149 ? 8.256 11.595 7.102 1.00 56.22 149 LEU A C 1
ATOM 1148 O O . LEU A 1 149 ? 8.198 12.579 7.836 1.00 56.22 149 LEU A O 1
ATOM 1152 N N . ILE A 1 150 ? 7.780 11.610 5.856 1.00 59.19 150 ILE A N 1
ATOM 1153 C CA . ILE A 1 150 ? 7.124 12.788 5.273 1.00 59.19 150 ILE A CA 1
ATOM 1154 C C . ILE A 1 150 ? 5.677 12.874 5.764 1.00 59.19 150 ILE A C 1
ATOM 1156 O O . ILE A 1 150 ? 5.203 13.960 6.094 1.00 59.19 150 ILE A O 1
ATOM 1160 N N . ALA A 1 151 ? 4.986 11.736 5.834 1.00 57.47 151 ALA A N 1
ATOM 1161 C CA . ALA A 1 151 ? 3.547 11.707 6.065 1.00 57.47 151 ALA A CA 1
ATOM 1162 C C . ALA A 1 151 ? 3.142 11.232 7.480 1.00 57.47 151 ALA A C 1
ATOM 1164 O O . ALA A 1 151 ? 2.180 11.758 8.043 1.00 57.47 151 ALA A O 1
ATOM 1165 N N . THR A 1 152 ? 3.943 10.382 8.136 1.00 61.22 152 THR A N 1
ATOM 1166 C CA . THR A 1 152 ? 3.756 9.926 9.532 1.00 61.22 152 THR A CA 1
ATOM 1167 C C . THR A 1 152 ? 5.014 10.090 10.416 1.00 61.22 152 THR A C 1
ATOM 1169 O O . THR A 1 152 ? 5.409 9.162 11.135 1.00 61.22 152 THR A O 1
ATOM 1172 N N . PRO A 1 153 ? 5.643 11.287 10.468 1.00 58.59 153 PRO A N 1
ATOM 1173 C CA . PRO A 1 153 ? 6.935 11.510 11.137 1.00 58.59 153 PRO A CA 1
ATOM 1174 C C . PRO A 1 153 ? 6.960 11.096 12.613 1.00 58.59 153 PRO A C 1
ATOM 1176 O O . PRO A 1 153 ? 8.003 10.726 13.143 1.00 58.59 153 PRO A O 1
ATOM 1179 N N . ARG A 1 154 ? 5.801 11.117 13.283 1.00 61.94 154 ARG A N 1
ATOM 1180 C CA . ARG A 1 154 ? 5.646 10.749 14.699 1.00 61.94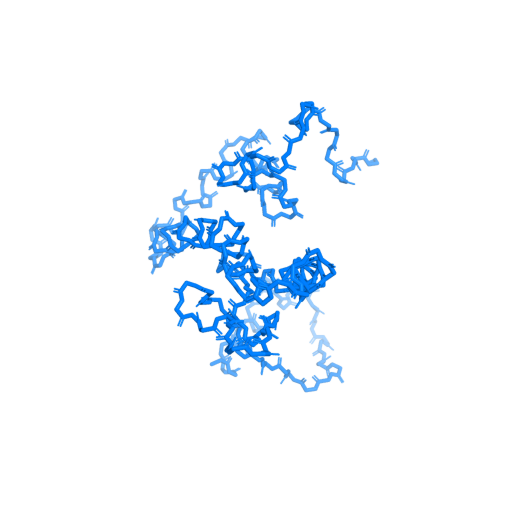 154 ARG A CA 1
ATOM 1181 C C . ARG A 1 154 ? 5.913 9.265 14.991 1.00 61.94 154 ARG A C 1
ATOM 1183 O O . ARG A 1 154 ? 6.119 8.928 16.151 1.00 61.94 154 ARG A O 1
ATOM 1190 N N . ARG A 1 155 ? 5.910 8.389 13.977 1.00 61.38 155 ARG A N 1
ATOM 1191 C CA . ARG A 1 155 ? 6.217 6.953 14.120 1.00 61.38 155 ARG A CA 1
ATOM 1192 C C . ARG A 1 155 ? 7.722 6.653 14.157 1.00 61.38 155 ARG A C 1
ATOM 1194 O O . ARG A 1 155 ? 8.091 5.530 14.487 1.00 61.38 155 ARG A O 1
ATOM 1201 N N . TRP A 1 156 ? 8.586 7.621 13.835 1.00 60.50 156 TRP A N 1
ATOM 1202 C CA . TRP A 1 156 ? 10.006 7.371 13.570 1.00 60.50 156 TRP A CA 1
ATOM 1203 C C . TRP A 1 156 ? 10.928 8.139 14.524 1.00 60.50 156 TRP A C 1
ATOM 1205 O O . TRP A 1 156 ? 10.735 9.323 14.794 1.00 60.50 156 TRP A O 1
ATOM 1215 N N . GLY A 1 157 ? 11.942 7.444 15.052 1.00 61.34 157 GLY A N 1
ATOM 1216 C CA . GLY A 1 157 ? 12.938 8.002 15.975 1.00 61.34 157 GLY A CA 1
ATOM 1217 C C . GLY A 1 157 ? 14.026 8.842 15.290 1.00 61.34 157 GLY A C 1
ATOM 1218 O O . GLY A 1 157 ? 14.037 9.029 14.075 1.00 61.34 157 GLY A O 1
ATOM 1219 N N . ARG A 1 158 ? 14.989 9.355 16.068 1.00 59.25 158 ARG A N 1
ATOM 1220 C CA . ARG A 1 158 ? 16.176 10.051 15.529 1.00 59.25 158 ARG A CA 1
ATOM 1221 C C . ARG A 1 158 ? 17.161 9.051 14.900 1.00 59.25 158 ARG A C 1
ATOM 1223 O O . ARG A 1 158 ? 17.339 7.959 15.422 1.00 59.25 158 ARG A O 1
ATOM 1230 N N . GLY A 1 159 ? 17.844 9.451 13.821 1.00 57.38 159 GLY A N 1
ATOM 1231 C CA . GLY A 1 159 ? 18.958 8.688 13.226 1.00 57.38 159 GLY A CA 1
ATOM 1232 C C . GLY A 1 159 ? 18.582 7.688 12.129 1.00 57.38 159 GLY A C 1
ATOM 1233 O O . GLY A 1 159 ? 19.407 6.867 11.742 1.00 57.38 159 GLY A O 1
ATOM 1234 N N . VAL A 1 160 ? 17.356 7.746 11.611 1.00 59.34 160 VAL A N 1
ATOM 1235 C CA . VAL A 1 160 ? 16.885 6.765 10.625 1.00 59.34 160 VAL A CA 1
ATOM 1236 C C . VAL A 1 160 ? 17.380 7.097 9.198 1.00 59.34 160 VAL A C 1
ATOM 1238 O O . VAL A 1 160 ? 17.570 6.198 8.383 1.00 59.34 160 VAL A O 1
ATOM 1241 N N . ILE A 1 161 ? 17.711 8.371 8.908 1.00 57.12 161 ILE A N 1
ATOM 1242 C CA . ILE A 1 161 ? 18.133 8.812 7.549 1.00 57.12 161 ILE A CA 1
ATOM 1243 C C . ILE A 1 161 ? 19.563 8.343 7.276 1.00 57.12 161 ILE A C 1
ATOM 1245 O O . ILE A 1 161 ? 19.940 8.035 6.144 1.00 57.12 161 ILE A O 1
ATOM 1249 N N . THR A 1 162 ? 20.342 8.263 8.351 1.00 64.88 162 THR A N 1
ATOM 1250 C CA . THR A 1 162 ? 21.771 7.969 8.371 1.00 64.88 162 THR A CA 1
ATOM 1251 C C . THR A 1 162 ? 22.083 6.476 8.392 1.00 64.88 162 THR A C 1
ATOM 1253 O O . THR A 1 162 ? 23.251 6.119 8.270 1.00 64.88 162 THR A O 1
ATOM 1256 N N . GLN A 1 163 ? 21.078 5.602 8.536 1.00 65.81 163 GLN A N 1
ATOM 1257 C CA . GLN A 1 163 ? 21.312 4.158 8.528 1.00 65.81 163 GLN A CA 1
ATOM 1258 C C . GLN A 1 163 ? 21.732 3.672 7.129 1.00 65.81 163 GLN A C 1
ATOM 1260 O O . GLN A 1 163 ? 21.208 4.171 6.120 1.00 65.81 163 GLN A O 1
ATOM 1265 N N . PRO A 1 164 ? 22.659 2.699 7.045 1.00 68.56 164 PRO A N 1
ATOM 1266 C CA . PRO A 1 164 ? 22.931 1.977 5.808 1.00 68.56 164 PRO A CA 1
ATOM 1267 C C . PRO A 1 164 ? 21.629 1.409 5.224 1.00 68.56 164 PRO A C 1
ATOM 1269 O O . PRO A 1 164 ? 20.742 0.999 5.969 1.00 68.56 164 PRO A O 1
ATOM 1272 N N . GLY A 1 165 ? 21.498 1.417 3.894 1.00 66.44 165 GLY A N 1
ATOM 1273 C CA . GLY A 1 165 ? 20.334 0.806 3.240 1.00 66.44 165 GLY A CA 1
ATOM 1274 C C . GLY A 1 165 ? 20.331 -0.709 3.443 1.00 66.44 165 GLY A C 1
ATOM 1275 O O . GLY A 1 165 ? 21.390 -1.296 3.667 1.00 66.44 165 GLY A O 1
ATOM 1276 N N . ALA A 1 166 ? 19.160 -1.340 3.327 1.00 67.12 166 ALA A N 1
ATOM 1277 C CA . ALA A 1 166 ? 19.011 -2.786 3.549 1.00 67.12 166 ALA A CA 1
ATOM 1278 C C . ALA A 1 166 ? 19.880 -3.641 2.602 1.00 67.12 166 ALA A C 1
ATOM 1280 O O . ALA A 1 166 ? 20.248 -4.768 2.926 1.00 67.12 166 ALA A O 1
ATOM 1281 N N . TYR A 1 167 ? 20.248 -3.078 1.451 1.00 60.88 167 TYR A N 1
ATOM 1282 C CA . TYR A 1 167 ? 21.138 -3.687 0.473 1.00 60.88 167 TYR A CA 1
ATOM 1283 C C . TYR A 1 167 ? 22.503 -2.992 0.521 1.00 60.88 167 TYR A C 1
ATOM 1285 O O . TYR A 1 167 ? 22.703 -1.939 -0.089 1.00 60.88 167 TYR A O 1
ATOM 1293 N N . ALA A 1 168 ? 23.444 -3.565 1.272 1.00 64.25 168 ALA A N 1
ATOM 1294 C CA . ALA A 1 168 ? 24.850 -3.189 1.181 1.00 64.25 168 ALA A CA 1
ATOM 1295 C C . ALA A 1 168 ? 25.459 -3.822 -0.079 1.00 64.25 168 ALA A C 1
ATOM 1297 O O . ALA A 1 168 ? 25.211 -4.993 -0.370 1.00 64.25 168 ALA A O 1
ATOM 1298 N N . SER A 1 169 ? 26.255 -3.052 -0.822 1.00 60.75 169 SER A N 1
ATOM 1299 C CA . SER A 1 169 ? 27.100 -3.597 -1.884 1.00 60.75 169 SER A CA 1
ATOM 1300 C C . SER A 1 169 ? 28.058 -4.613 -1.265 1.00 60.75 169 SER A C 1
ATOM 1302 O O . SER A 1 169 ? 28.880 -4.234 -0.428 1.00 60.75 169 SER A O 1
ATOM 1304 N N . ARG A 1 170 ? 27.911 -5.886 -1.638 1.00 46.69 170 ARG A N 1
ATOM 1305 C CA . ARG A 1 170 ? 29.018 -6.841 -1.556 1.00 46.69 170 ARG A CA 1
ATOM 1306 C C . ARG A 1 170 ? 30.040 -6.509 -2.632 1.00 46.69 170 ARG A C 1
ATOM 1308 O O . ARG A 1 170 ? 29.597 -6.086 -3.724 1.00 46.69 170 ARG A O 1
#

Foldseek 3Di:
DVVVVVVVCPDPVNCVVQDPPDDDPDPDDDDDQLLCLVPADQDDQQDGDAFVNSSQAAPQQSPRPVRRVVLVVLLVVLCVPCVVVSCSSVSSVVSSCQQGVQLNVVSVVLVVLCPDPVSVVVVVCQCVVDPVSVVVVVCVNPPVPVSCCVRPVVVDDPPPVVDDGPDDDD

InterPro domains:
  IPR036188 FAD/NAD(P)-binding domain superfamily [G3DSA:3.50.50.60] (2-147)
  IPR036188 FAD/NAD(P)-binding domain superfamily [SSF51905] (12-145)

pLDDT: mean 83.79, std 11.88, range [46.69, 97.62]

Organism: NCBI:txid449393

Sequence (170 aa):
MKALWLDLLDRPHIRAILGPDFVPEEPHRAWPIPARVDNMVPTTQRALFVGDAVAACDVMTG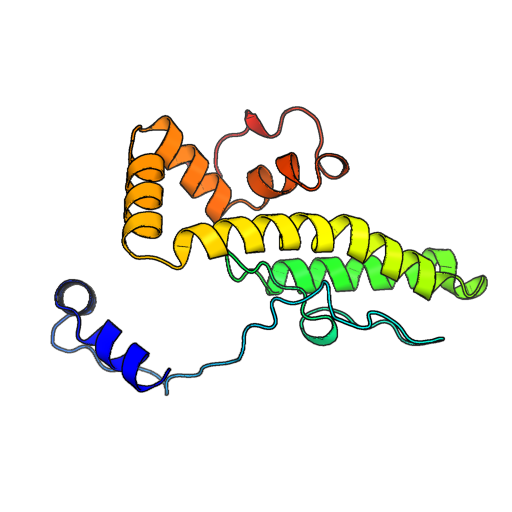EGIAQALVTGLRAAEAIRDHGRSSNAAQQYANALKLELVADHRMSKLLVKGLSSVSGADRAVRIAGASAWTRRNFGRWLFEDYPRALIATPRRWGRGVITQPGAYASR